Protein AF-A0A7W0RBD8-F1 (afdb_monomer_lite)

Sequence (171 aa):
MEAQAPERVQQAPDPFSGYSEEEQPLAGRVTLVGAFAGSLVAAAVAARITGREPPERPHPGDIVMVGVATHKLSRLLAKSKATSFLRAPFTEFEEPCGTGEVDERPRGHGMRRAVGELLICPYCLSQWIAAGFTAGLVLAPRATRLVAASYTAQTVGDFLHVAFRACDDRA

Structure (mmCIF, N/CA/C/O backbone):
data_AF-A0A7W0RBD8-F1
#
_entry.id   AF-A0A7W0RBD8-F1
#
loop_
_atom_site.group_PDB
_atom_site.id
_atom_site.type_symbol
_atom_site.label_atom_id
_atom_site.label_alt_id
_atom_site.label_comp_id
_atom_site.label_asym_id
_atom_site.label_entity_id
_atom_site.label_seq_id
_atom_site.pdbx_PDB_ins_code
_atom_site.Cartn_x
_atom_site.Cartn_y
_atom_site.Cartn_z
_atom_site.occupancy
_atom_site.B_iso_or_equiv
_atom_site.auth_seq_id
_atom_site.auth_comp_id
_atom_site.auth_asym_id
_atom_site.auth_atom_id
_atom_site.pdbx_PDB_model_num
ATOM 1 N N . MET A 1 1 ? -13.855 -11.999 -65.387 1.00 44.62 1 MET A N 1
ATOM 2 C CA . MET A 1 1 ? -12.842 -12.433 -64.408 1.00 44.62 1 MET A CA 1
ATOM 3 C C . MET A 1 1 ? -12.116 -11.188 -63.935 1.00 44.62 1 MET A C 1
ATOM 5 O O . MET A 1 1 ? -11.064 -10.882 -64.463 1.00 44.62 1 MET A O 1
ATOM 9 N N . GLU A 1 2 ? -12.703 -10.455 -62.994 1.00 41.81 2 GLU A N 1
ATOM 10 C CA . GLU A 1 2 ? -12.007 -9.420 -62.223 1.00 41.81 2 GLU A CA 1
ATOM 11 C C . GLU A 1 2 ? -12.484 -9.591 -60.783 1.00 41.81 2 GLU A C 1
ATOM 13 O O . GLU A 1 2 ? -13.657 -9.403 -60.470 1.00 41.81 2 GLU A O 1
ATOM 18 N N . ALA A 1 3 ? -11.593 -10.120 -59.948 1.00 47.75 3 ALA A N 1
ATOM 19 C CA . ALA A 1 3 ? -11.832 -10.313 -58.531 1.00 47.75 3 ALA A CA 1
ATOM 20 C C . ALA A 1 3 ? -11.739 -8.947 -57.844 1.00 47.75 3 ALA A C 1
ATOM 22 O O . ALA A 1 3 ? -10.696 -8.296 -57.875 1.00 47.75 3 ALA A O 1
ATOM 23 N N . GLN A 1 4 ? -12.845 -8.508 -57.253 1.00 48.53 4 GLN A N 1
ATOM 24 C CA . GLN A 1 4 ? -12.931 -7.260 -56.511 1.00 48.53 4 GLN A CA 1
ATOM 25 C C . GLN A 1 4 ? -12.165 -7.411 -55.187 1.00 48.53 4 GLN A C 1
ATOM 27 O O . GLN A 1 4 ? -12.455 -8.302 -54.388 1.00 48.53 4 GLN A O 1
ATOM 32 N N . ALA A 1 5 ? -11.139 -6.580 -54.991 1.00 57.62 5 ALA A N 1
ATOM 33 C CA . ALA A 1 5 ? -10.332 -6.545 -53.774 1.00 57.62 5 ALA A CA 1
ATOM 34 C C . ALA A 1 5 ? -11.188 -6.119 -52.563 1.00 57.62 5 ALA A C 1
ATOM 36 O O . ALA A 1 5 ? -12.041 -5.242 -52.719 1.00 57.62 5 ALA A O 1
ATOM 37 N N . PRO A 1 6 ? -10.977 -6.692 -51.362 1.00 51.06 6 PRO A N 1
ATOM 38 C CA . PRO A 1 6 ? -11.746 -6.307 -50.189 1.00 51.06 6 PRO A CA 1
ATOM 39 C C . PRO A 1 6 ? -11.427 -4.860 -49.801 1.00 51.06 6 PRO A C 1
ATOM 41 O O . PRO A 1 6 ? -10.268 -4.452 -49.697 1.00 51.06 6 PRO A O 1
ATOM 44 N N . GLU A 1 7 ? -12.494 -4.095 -49.605 1.00 52.41 7 GLU A N 1
ATOM 45 C CA . GLU A 1 7 ? -12.511 -2.721 -49.123 1.00 52.41 7 GLU A CA 1
ATOM 46 C C . GLU A 1 7 ? -11.676 -2.610 -47.837 1.00 52.41 7 GLU A C 1
ATOM 48 O O . GLU A 1 7 ? -11.949 -3.269 -46.830 1.00 52.41 7 GLU A O 1
ATOM 53 N N . ARG A 1 8 ? -10.601 -1.813 -47.880 1.00 56.00 8 ARG A N 1
ATOM 54 C CA . ARG A 1 8 ? -9.800 -1.486 -46.697 1.00 56.00 8 ARG A CA 1
ATOM 55 C C . ARG A 1 8 ? -10.713 -0.698 -45.760 1.00 56.00 8 ARG A C 1
ATOM 57 O O . ARG A 1 8 ? -10.934 0.486 -45.995 1.00 56.00 8 ARG A O 1
ATOM 64 N N . VAL A 1 9 ? -11.244 -1.358 -44.729 1.00 59.91 9 VAL A N 1
ATOM 65 C CA . VAL A 1 9 ? -11.952 -0.710 -43.618 1.00 59.91 9 VAL A CA 1
ATOM 66 C C . VAL A 1 9 ? -11.070 0.442 -43.146 1.00 59.91 9 VAL A C 1
ATOM 68 O O . VAL A 1 9 ? -9.988 0.210 -42.604 1.00 59.91 9 VAL A O 1
ATOM 71 N N . GLN A 1 10 ? -11.483 1.680 -43.423 1.00 60.41 10 GLN A N 1
ATOM 72 C CA . GLN A 1 10 ? -10.844 2.865 -42.868 1.00 60.41 10 GLN A CA 1
ATOM 73 C C . GLN A 1 10 ? -11.000 2.760 -41.354 1.00 60.41 10 GLN A C 1
ATOM 75 O O . GLN A 1 10 ? -12.077 3.001 -40.812 1.00 60.41 10 GLN A O 1
ATOM 80 N N . GLN A 1 11 ? -9.942 2.302 -40.681 1.00 64.12 11 GLN A N 1
ATOM 81 C CA . GLN A 1 11 ? -9.864 2.319 -39.230 1.00 64.12 11 GLN A CA 1
ATOM 82 C C . GLN A 1 11 ? -10.071 3.770 -38.806 1.00 64.12 11 GLN A C 1
ATOM 84 O O . GLN A 1 11 ? -9.280 4.642 -39.169 1.00 64.12 11 GLN A O 1
ATOM 89 N N . ALA A 1 12 ? -11.172 4.026 -38.096 1.00 63.31 12 ALA A N 1
ATOM 90 C CA . ALA A 1 12 ? -11.377 5.300 -37.432 1.00 63.31 12 ALA A CA 1
ATOM 91 C C . ALA A 1 12 ? -10.110 5.614 -36.619 1.00 63.31 12 ALA A C 1
ATOM 93 O O . ALA A 1 12 ? -9.559 4.687 -36.013 1.00 63.31 12 ALA A O 1
ATOM 94 N N . PRO A 1 13 ? -9.613 6.865 -36.644 1.00 67.69 13 PRO A N 1
ATOM 95 C CA . PRO A 1 13 ? -8.431 7.227 -35.879 1.00 67.69 13 PRO A CA 1
ATOM 96 C C . PRO A 1 13 ? -8.639 6.792 -34.430 1.00 67.69 13 PRO A C 1
ATOM 98 O O . PRO A 1 13 ? -9.701 7.043 -33.853 1.00 67.69 13 PRO A O 1
ATOM 101 N N . ASP A 1 14 ? -7.655 6.071 -33.893 1.00 72.69 14 ASP A N 1
ATOM 102 C CA . ASP A 1 14 ? -7.662 5.625 -32.505 1.00 72.69 14 ASP A CA 1
ATOM 103 C C . ASP A 1 14 ? -7.997 6.833 -31.611 1.00 72.69 14 ASP A C 1
ATOM 105 O O . ASP A 1 14 ? -7.296 7.844 -31.702 1.00 72.69 14 ASP A O 1
ATOM 109 N N . PRO A 1 15 ? -9.044 6.770 -30.764 1.00 78.19 15 PRO A N 1
ATOM 110 C CA . PRO A 1 15 ? -9.401 7.854 -29.849 1.00 78.19 15 PRO A CA 1
ATOM 111 C C . PRO A 1 15 ? -8.241 8.353 -28.975 1.00 78.19 15 PRO A C 1
ATOM 113 O O . PRO A 1 15 ? -8.321 9.451 -28.427 1.00 78.19 15 PRO A O 1
ATOM 116 N N . PHE A 1 16 ? -7.177 7.558 -28.830 1.00 76.12 16 PHE A N 1
ATOM 117 C CA . PHE A 1 16 ? -5.981 7.885 -28.057 1.00 76.12 16 PHE A CA 1
ATOM 118 C C . PHE A 1 16 ? -4.801 8.397 -28.903 1.00 76.12 16 PHE A C 1
ATOM 120 O O . PHE A 1 16 ? -3.712 8.614 -28.361 1.00 76.12 16 PHE A O 1
ATOM 127 N N . SER A 1 17 ? -4.987 8.631 -30.208 1.00 73.56 17 SER A N 1
ATOM 128 C CA . SER A 1 17 ? -3.940 9.171 -31.082 1.00 73.56 17 SER A CA 1
ATOM 129 C C . SER A 1 17 ? -3.458 10.538 -30.571 1.00 73.56 17 SER A C 1
ATOM 131 O O . SER A 1 17 ? -4.251 11.475 -30.476 1.00 73.56 17 SER A O 1
ATOM 133 N N . GLY A 1 18 ? -2.168 10.650 -30.233 1.00 77.31 18 GLY A N 1
ATOM 134 C CA . GLY A 1 18 ? -1.548 11.871 -29.694 1.00 77.31 18 GLY A CA 1
ATOM 135 C C . GLY A 1 18 ? -1.446 11.947 -28.164 1.00 77.31 18 GLY A C 1
ATOM 136 O O . GLY A 1 18 ? -0.923 12.931 -27.647 1.00 77.31 18 GLY A O 1
ATOM 137 N N . TYR A 1 19 ? -1.910 10.931 -27.424 1.00 76.94 19 TYR A N 1
ATOM 138 C CA . TYR A 1 19 ? -1.775 10.898 -25.962 1.00 76.94 19 TYR A CA 1
ATOM 139 C C . TYR A 1 19 ? -0.331 10.615 -25.502 1.00 76.94 19 TYR A C 1
ATOM 141 O O . TYR A 1 19 ? 0.144 11.240 -24.555 1.00 76.94 19 TYR A O 1
ATOM 149 N N . SER A 1 20 ? 0.386 9.708 -26.177 1.00 78.31 20 SER A N 1
ATOM 150 C CA . SER A 1 20 ? 1.836 9.532 -26.020 1.00 78.31 20 SER A CA 1
ATOM 151 C C . SER A 1 20 ? 2.451 8.733 -27.168 1.00 78.31 20 SER A C 1
ATOM 153 O O . SER A 1 20 ? 1.798 7.862 -27.733 1.00 78.31 20 SER A O 1
ATOM 155 N N . GLU A 1 21 ? 3.737 8.973 -27.430 1.00 71.44 21 GLU A N 1
ATOM 156 C CA . GLU A 1 21 ? 4.550 8.190 -28.377 1.00 71.44 21 GLU A CA 1
ATOM 157 C C . GLU A 1 21 ? 4.881 6.779 -27.846 1.00 71.44 21 GLU A C 1
ATOM 159 O O . GLU A 1 21 ? 5.127 5.855 -28.616 1.00 71.44 21 GLU A O 1
ATOM 164 N N . GLU A 1 22 ? 4.874 6.585 -26.519 1.00 73.81 22 GLU A N 1
ATOM 165 C CA . GLU A 1 22 ? 5.053 5.266 -25.901 1.00 73.81 22 GLU A CA 1
ATOM 166 C C . GLU A 1 22 ? 3.729 4.507 -25.742 1.00 73.81 22 GLU A C 1
ATOM 168 O O . GLU A 1 22 ? 2.689 5.097 -25.450 1.00 73.81 22 GLU A O 1
ATOM 173 N N . GLU A 1 23 ? 3.778 3.176 -25.844 1.00 71.06 23 GLU A N 1
ATOM 174 C CA . GLU A 1 23 ? 2.624 2.306 -25.606 1.00 71.06 23 GLU A CA 1
ATOM 175 C C . GLU A 1 23 ? 2.127 2.415 -24.151 1.00 71.06 23 GLU A C 1
ATOM 177 O O . GLU A 1 23 ? 2.823 2.036 -23.203 1.00 71.06 23 GLU A O 1
ATOM 182 N N . GLN A 1 24 ? 0.901 2.919 -23.970 1.00 79.56 24 GLN A N 1
ATOM 183 C CA . GLN A 1 24 ? 0.265 3.070 -22.658 1.00 79.56 24 GLN A CA 1
ATOM 184 C C . GLN A 1 24 ? -0.668 1.888 -22.384 1.00 79.56 24 GLN A C 1
ATOM 186 O O . GLN A 1 24 ? -1.609 1.659 -23.149 1.00 79.56 24 GLN A O 1
ATOM 191 N N . PRO A 1 25 ? -0.517 1.168 -21.260 1.00 84.75 25 PRO A N 1
ATOM 192 C CA . PRO A 1 25 ? -1.400 0.059 -20.921 1.00 84.75 25 PRO A CA 1
ATOM 193 C C . PRO A 1 25 ? -2.736 0.554 -20.330 1.00 84.75 25 PRO A C 1
ATOM 195 O O . PRO A 1 25 ? -3.089 0.222 -19.197 1.00 84.75 25 PRO A O 1
ATOM 198 N N . LEU A 1 26 ? -3.505 1.346 -21.088 1.00 87.06 26 LEU A N 1
ATOM 199 C CA . LEU A 1 26 ? -4.736 2.007 -20.626 1.00 87.06 26 LEU A CA 1
ATOM 200 C C . LEU A 1 26 ? -5.771 1.012 -20.087 1.00 87.06 26 LEU A C 1
ATOM 202 O O . LEU A 1 26 ? -6.280 1.187 -18.981 1.00 87.06 26 LEU A O 1
ATOM 206 N N . ALA A 1 27 ? -6.020 -0.080 -20.815 1.00 88.00 27 ALA A N 1
ATOM 207 C CA . ALA A 1 27 ? -6.924 -1.141 -20.370 1.00 88.00 27 ALA A CA 1
ATOM 208 C C . ALA A 1 27 ? -6.456 -1.788 -19.051 1.00 88.00 27 ALA A C 1
ATOM 210 O O . ALA A 1 27 ? -7.263 -2.065 -18.161 1.00 88.00 27 ALA A O 1
ATOM 211 N N . GLY A 1 28 ? -5.141 -1.976 -18.892 1.00 91.00 28 GLY A N 1
ATOM 212 C CA . GLY A 1 28 ? -4.544 -2.476 -17.654 1.00 91.00 28 GLY A CA 1
ATOM 213 C C . GLY A 1 28 ? -4.766 -1.515 -16.486 1.00 91.00 28 GLY A C 1
ATOM 214 O O . GLY A 1 28 ? -5.218 -1.933 -15.424 1.00 91.00 28 GLY A O 1
ATOM 215 N N . ARG A 1 29 ? -4.547 -0.212 -16.695 1.00 91.62 29 ARG A N 1
ATOM 216 C CA . ARG A 1 29 ? -4.781 0.820 -15.670 1.00 91.62 29 ARG A CA 1
ATOM 217 C C . ARG A 1 29 ? -6.248 0.912 -15.258 1.00 91.62 29 ARG A C 1
ATOM 219 O O . ARG A 1 29 ? -6.531 0.938 -14.065 1.00 91.62 29 ARG A O 1
ATOM 226 N N . VAL A 1 30 ? -7.179 0.891 -16.214 1.00 94.56 30 VAL A N 1
ATOM 227 C CA . VAL A 1 30 ? -8.624 0.862 -15.921 1.00 94.56 30 VAL A CA 1
ATOM 228 C C . VAL A 1 30 ? -8.982 -0.373 -15.097 1.00 94.56 30 VAL A C 1
ATOM 230 O O . VAL A 1 30 ? -9.719 -0.270 -14.119 1.00 94.56 30 VAL A O 1
ATOM 233 N N . THR A 1 31 ? -8.405 -1.527 -15.434 1.00 95.69 31 THR A N 1
ATOM 234 C CA . THR A 1 31 ? -8.617 -2.758 -14.664 1.00 95.69 31 THR A CA 1
ATOM 235 C C . THR A 1 31 ? -8.091 -2.628 -13.235 1.00 95.69 31 THR A C 1
ATOM 237 O O . THR A 1 31 ? -8.787 -3.018 -12.302 1.00 95.69 31 THR A O 1
ATOM 240 N N . LEU A 1 32 ? -6.903 -2.045 -13.032 1.00 95.75 32 LEU A N 1
ATOM 241 C CA . LEU A 1 32 ? -6.341 -1.815 -11.696 1.00 95.75 32 LEU A CA 1
ATOM 242 C C . LEU A 1 32 ? -7.196 -0.850 -10.867 1.00 95.75 32 LEU A C 1
ATOM 244 O O . LEU A 1 32 ? -7.423 -1.101 -9.686 1.00 95.75 32 LEU A O 1
ATOM 248 N N . VAL A 1 33 ? -7.717 0.216 -11.477 1.00 96.69 33 VAL A N 1
ATOM 249 C CA . VAL A 1 33 ? -8.655 1.137 -10.816 1.00 96.69 33 VAL A CA 1
ATOM 250 C C . VAL A 1 33 ? -9.948 0.415 -10.435 1.00 96.69 33 VAL A C 1
ATOM 252 O O . VAL A 1 33 ? -10.419 0.554 -9.306 1.00 96.69 33 VAL A O 1
ATOM 255 N N . GLY A 1 34 ? -10.495 -0.401 -11.339 1.00 97.75 34 GLY A N 1
ATOM 256 C CA . GLY A 1 34 ? -11.667 -1.231 -11.066 1.00 97.75 34 GLY A CA 1
ATOM 257 C C . GLY A 1 34 ? -11.426 -2.223 -9.927 1.00 97.75 34 GLY A C 1
ATOM 258 O O . GLY A 1 34 ? -12.258 -2.344 -9.030 1.00 97.75 34 GLY A O 1
ATOM 259 N N . ALA A 1 35 ? -10.263 -2.877 -9.905 1.00 97.56 35 ALA A N 1
ATOM 260 C CA . ALA A 1 35 ? -9.862 -3.782 -8.832 1.00 97.56 35 ALA A CA 1
ATOM 261 C C . ALA A 1 35 ? -9.704 -3.048 -7.492 1.00 97.56 35 ALA A C 1
ATOM 263 O O . ALA A 1 35 ? -10.162 -3.546 -6.463 1.00 97.56 35 ALA A O 1
ATOM 264 N N . PHE A 1 36 ? -9.121 -1.846 -7.497 1.00 97.50 36 PHE A N 1
ATOM 265 C CA . PHE A 1 36 ? -8.996 -1.016 -6.301 1.00 97.50 36 PHE A CA 1
ATOM 266 C C . PHE A 1 36 ? -10.374 -0.649 -5.743 1.00 97.50 36 PHE A C 1
ATOM 268 O O . PHE A 1 36 ? -10.665 -0.930 -4.579 1.00 97.50 36 PHE A O 1
ATOM 275 N N . ALA A 1 37 ? -11.259 -0.103 -6.580 1.00 97.94 37 ALA A N 1
ATOM 276 C CA . ALA A 1 37 ? -12.628 0.223 -6.189 1.00 97.94 37 ALA A CA 1
ATOM 277 C C . ALA A 1 37 ? -13.387 -1.017 -5.686 1.00 97.94 37 ALA A C 1
ATOM 279 O O . ALA A 1 37 ? -14.035 -0.968 -4.639 1.00 97.94 37 ALA A O 1
ATOM 280 N N . GLY A 1 38 ? -13.245 -2.149 -6.380 1.00 98.12 38 GLY A N 1
ATOM 281 C CA . GLY A 1 38 ? -13.814 -3.432 -5.975 1.00 98.12 38 GLY A CA 1
ATOM 282 C C . GLY A 1 38 ? -13.326 -3.883 -4.598 1.00 98.12 38 GLY A C 1
ATOM 283 O O . GLY A 1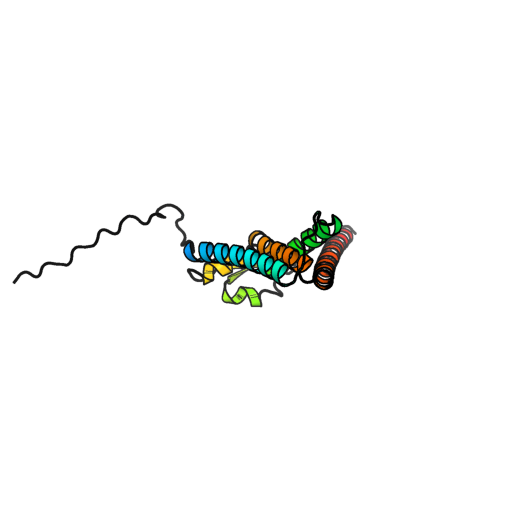 38 ? -14.132 -4.324 -3.784 1.00 98.12 38 GLY A O 1
ATOM 284 N N . SER A 1 39 ? -12.037 -3.706 -4.291 1.00 97.31 39 SER A N 1
ATOM 285 C CA . SER A 1 39 ? -11.476 -4.043 -2.978 1.00 97.31 39 SER A CA 1
ATOM 286 C C . SER A 1 39 ? -12.035 -3.169 -1.849 1.00 97.31 39 SER A C 1
ATOM 288 O O . SER A 1 39 ? -12.349 -3.687 -0.778 1.00 97.31 39 SER A O 1
ATOM 290 N N . LEU A 1 40 ? -12.250 -1.872 -2.098 1.00 97.38 40 LEU A N 1
ATOM 291 C CA . LEU A 1 40 ? -12.884 -0.966 -1.136 1.00 97.38 40 LEU A CA 1
ATOM 292 C C . LEU A 1 40 ? -14.341 -1.359 -0.872 1.00 97.38 40 LEU A C 1
ATOM 294 O O . LEU A 1 40 ? -14.770 -1.418 0.281 1.00 97.38 40 LEU A O 1
ATOM 298 N N . VAL A 1 41 ? -15.094 -1.671 -1.931 1.00 97.81 41 VAL A N 1
ATOM 299 C CA . VAL A 1 41 ? -16.478 -2.150 -1.810 1.00 97.81 41 VAL A CA 1
ATOM 300 C C . VAL A 1 41 ? -16.519 -3.471 -1.048 1.00 97.81 41 VAL A C 1
ATOM 302 O O . VAL A 1 41 ? -17.310 -3.609 -0.116 1.00 97.81 41 VAL A O 1
ATOM 305 N N . ALA A 1 42 ? -15.642 -4.419 -1.383 1.00 97.06 42 ALA A N 1
ATOM 306 C CA . ALA A 1 42 ? -15.550 -5.702 -0.699 1.00 97.06 42 ALA A CA 1
ATOM 307 C C . ALA A 1 42 ? -15.228 -5.528 0.792 1.00 97.06 42 ALA A C 1
ATOM 309 O O . ALA A 1 42 ? -15.886 -6.144 1.626 1.00 97.06 42 ALA A O 1
ATOM 310 N N . ALA A 1 43 ? -14.288 -4.647 1.144 1.00 95.56 43 ALA A N 1
ATOM 311 C CA . ALA A 1 43 ? -13.969 -4.332 2.535 1.00 95.56 43 ALA A CA 1
ATOM 312 C C . ALA A 1 43 ? -15.164 -3.708 3.277 1.00 95.56 43 ALA A C 1
ATOM 314 O O . ALA A 1 43 ? -15.463 -4.098 4.405 1.00 95.56 43 ALA A O 1
ATOM 315 N N . ALA A 1 44 ? -15.890 -2.784 2.639 1.00 95.06 44 ALA A N 1
ATOM 316 C CA . ALA A 1 44 ? -17.081 -2.171 3.222 1.00 95.06 44 ALA A CA 1
ATOM 317 C C . ALA A 1 44 ? -18.217 -3.188 3.430 1.00 95.06 44 ALA A C 1
ATOM 319 O O . ALA A 1 44 ? -18.888 -3.171 4.461 1.00 95.06 44 ALA A O 1
ATOM 320 N N . VAL A 1 45 ? -18.433 -4.094 2.473 1.00 96.75 45 VAL A N 1
ATOM 321 C CA . VAL A 1 45 ? -19.397 -5.196 2.610 1.00 96.75 45 VAL A CA 1
ATOM 322 C C . VAL A 1 45 ? -18.958 -6.150 3.719 1.00 96.75 45 VAL A C 1
ATOM 324 O O . VAL A 1 45 ? -19.772 -6.478 4.577 1.00 96.75 45 VAL A O 1
ATOM 327 N N . ALA A 1 46 ? -17.677 -6.528 3.763 1.00 96.25 46 ALA A N 1
ATOM 328 C CA . ALA A 1 46 ? -17.111 -7.376 4.808 1.00 96.25 46 ALA A CA 1
ATOM 329 C C . ALA A 1 46 ? -17.323 -6.778 6.209 1.00 96.25 46 ALA A C 1
ATOM 331 O O . ALA A 1 46 ? -17.723 -7.485 7.134 1.00 96.25 46 ALA A O 1
ATOM 332 N N . ALA A 1 47 ? -17.121 -5.469 6.369 1.00 95.56 47 ALA A N 1
ATOM 333 C CA . ALA A 1 47 ? -17.382 -4.776 7.627 1.00 95.56 47 ALA A CA 1
ATOM 334 C C . ALA A 1 47 ? -18.865 -4.868 8.024 1.00 95.56 47 ALA A C 1
ATOM 336 O O . ALA A 1 47 ? -19.177 -5.238 9.155 1.00 95.56 47 ALA A O 1
ATOM 337 N N . ARG A 1 48 ? -19.785 -4.645 7.073 1.00 94.94 48 ARG A N 1
ATOM 338 C CA . ARG A 1 48 ? -21.232 -4.757 7.320 1.00 94.94 48 ARG A CA 1
ATOM 339 C C . ARG A 1 48 ? -21.662 -6.169 7.715 1.00 94.94 48 ARG A C 1
ATOM 341 O O . ARG A 1 48 ? -22.374 -6.320 8.701 1.00 94.94 48 ARG A O 1
ATOM 348 N N . ILE A 1 49 ? -21.224 -7.200 6.989 1.00 96.62 49 ILE A N 1
ATOM 349 C CA . ILE A 1 49 ? -21.626 -8.591 7.278 1.00 96.62 49 ILE A CA 1
ATOM 350 C C . ILE A 1 49 ? -21.032 -9.113 8.592 1.00 96.62 49 ILE A C 1
ATOM 352 O O . ILE A 1 49 ? -21.620 -9.983 9.224 1.00 96.62 49 ILE A O 1
ATOM 356 N N . THR A 1 50 ? -19.877 -8.591 9.014 1.00 94.56 50 THR A N 1
ATOM 357 C CA . THR A 1 50 ? -19.224 -8.976 10.277 1.00 94.56 50 THR A CA 1
ATOM 358 C C . THR A 1 50 ? -19.676 -8.132 11.471 1.00 94.56 50 THR A C 1
ATOM 360 O O . THR A 1 50 ? -19.170 -8.333 12.576 1.00 94.56 50 THR A O 1
ATOM 363 N N . GLY A 1 51 ? -20.606 -7.188 11.270 1.00 92.69 51 GLY A N 1
ATOM 364 C CA . GLY A 1 51 ? -21.073 -6.274 12.315 1.00 92.69 51 GLY A CA 1
ATOM 365 C C . GLY A 1 51 ? -19.975 -5.346 12.842 1.00 92.69 51 GLY A C 1
ATOM 366 O O . GLY A 1 51 ? -20.015 -4.938 14.000 1.00 92.69 51 GLY A O 1
ATOM 367 N N . ARG A 1 52 ? -18.947 -5.060 12.032 1.00 91.38 52 ARG A N 1
ATOM 368 C CA . ARG A 1 52 ? -17.855 -4.153 12.397 1.00 91.38 52 ARG A CA 1
ATOM 369 C C . ARG A 1 52 ? -18.189 -2.746 11.938 1.00 91.38 52 ARG A C 1
ATOM 371 O O . ARG A 1 52 ? -18.232 -2.463 10.743 1.00 91.38 52 ARG A O 1
ATOM 378 N N . GLU A 1 53 ? -18.395 -1.866 12.904 1.00 86.00 53 GLU A N 1
ATOM 379 C CA . GLU A 1 53 ? -18.680 -0.461 12.647 1.00 86.00 53 GLU A CA 1
ATOM 380 C C . GLU A 1 53 ? -17.373 0.336 12.526 1.00 86.00 53 GLU A C 1
ATOM 382 O O . GLU A 1 53 ? -16.499 0.234 13.396 1.00 86.00 53 GLU A O 1
ATOM 387 N N . PRO A 1 54 ? -17.196 1.120 11.447 1.00 86.12 54 PRO A N 1
ATOM 388 C CA . PRO A 1 54 ? -16.123 2.098 11.375 1.00 86.12 54 PRO A CA 1
ATOM 389 C C . PRO A 1 54 ? -16.264 3.123 12.510 1.00 86.12 54 PRO A C 1
ATOM 391 O O . PRO A 1 54 ? -17.385 3.527 12.823 1.00 86.12 54 PRO A O 1
ATOM 394 N N . PRO A 1 55 ? -15.15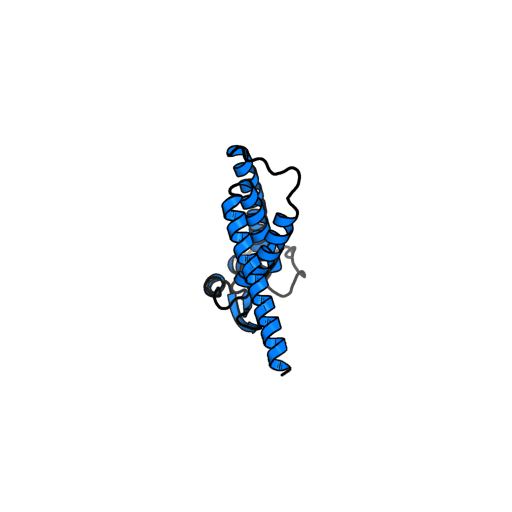7 3.587 13.111 1.00 86.88 55 PRO A N 1
ATOM 395 C CA . PRO A 1 55 ? -15.230 4.615 14.140 1.00 86.88 55 PRO A CA 1
ATOM 396 C C . PRO A 1 55 ? -15.750 5.934 13.553 1.00 86.88 55 PRO A C 1
ATOM 398 O O . PRO A 1 55 ? -15.342 6.327 12.461 1.00 86.88 55 PRO A O 1
ATOM 401 N N . GLU A 1 56 ? -16.575 6.664 14.311 1.00 88.12 56 GLU A N 1
ATOM 402 C CA . GLU A 1 56 ? -17.048 8.004 13.917 1.00 88.12 56 GLU A CA 1
ATOM 403 C C . GLU A 1 56 ? -15.890 8.982 13.684 1.00 88.12 56 GLU A C 1
ATOM 405 O O . GLU A 1 56 ? -15.964 9.867 12.831 1.00 88.12 56 GLU A O 1
ATOM 410 N N . ARG A 1 57 ? -14.807 8.828 14.458 1.00 89.12 57 ARG A N 1
ATOM 411 C CA . ARG A 1 57 ? -13.584 9.619 14.329 1.00 89.12 57 ARG A CA 1
ATOM 412 C C . ARG A 1 57 ? -12.358 8.714 14.431 1.00 89.12 57 ARG A C 1
ATOM 414 O O . ARG A 1 57 ? -12.196 8.035 15.447 1.00 89.12 57 ARG A O 1
ATOM 421 N N . PRO A 1 58 ? -11.474 8.705 13.422 1.00 89.12 58 PRO A N 1
ATOM 422 C CA . PRO A 1 58 ? -10.211 7.989 13.521 1.00 89.12 58 PRO A CA 1
ATOM 423 C C . PRO A 1 58 ? -9.334 8.596 14.623 1.00 89.12 58 PRO A C 1
ATOM 425 O O . PRO A 1 58 ? -9.229 9.817 14.758 1.00 89.12 58 PRO A O 1
ATOM 428 N N . HIS A 1 59 ? -8.684 7.738 15.409 1.00 91.88 59 HIS A N 1
ATOM 429 C CA . HIS A 1 59 ? -7.750 8.182 16.438 1.00 91.88 59 HIS A CA 1
ATOM 430 C C . HIS A 1 59 ? -6.518 8.835 15.776 1.00 91.88 59 HIS A C 1
ATOM 432 O O . HIS A 1 59 ? -5.911 8.208 14.902 1.00 91.88 59 HIS A O 1
ATOM 438 N N . PRO A 1 60 ? -6.080 10.040 16.190 1.00 94.31 60 PRO A N 1
ATOM 439 C CA . PRO A 1 60 ? -4.942 10.726 15.565 1.00 94.31 60 PRO A CA 1
ATOM 440 C C . PRO A 1 60 ? -3.655 9.892 15.545 1.00 94.31 60 PRO A C 1
ATOM 442 O O . PRO A 1 60 ? -2.921 9.898 14.561 1.00 94.31 60 PRO A O 1
ATOM 445 N N . GLY A 1 61 ? -3.414 9.112 16.6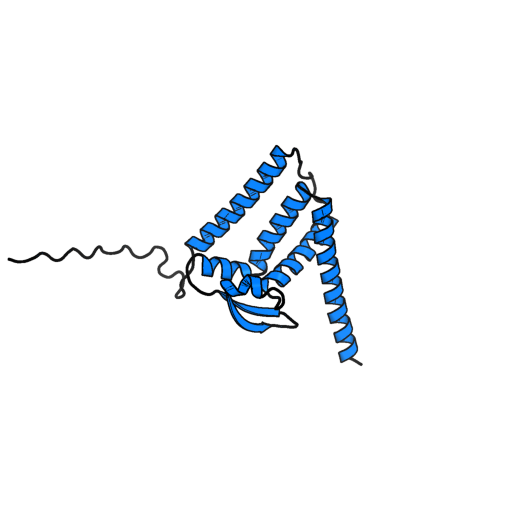02 1.00 94.94 61 GLY A N 1
ATOM 446 C CA . GLY A 1 61 ? -2.273 8.197 16.667 1.00 94.94 61 GLY A CA 1
ATOM 447 C C . GLY A 1 61 ? -2.320 7.082 15.618 1.00 94.94 61 GLY A C 1
ATOM 448 O O . GLY A 1 61 ? -1.276 6.733 15.075 1.00 94.94 61 GLY A O 1
ATOM 449 N N . ASP A 1 62 ? -3.511 6.572 15.278 1.00 94.81 62 ASP A N 1
ATOM 450 C CA . ASP A 1 62 ? -3.654 5.566 14.217 1.00 94.81 62 ASP A CA 1
ATOM 451 C C . ASP A 1 62 ? -3.372 6.208 12.846 1.00 94.81 62 ASP A C 1
ATOM 453 O O . ASP A 1 62 ? -2.714 5.590 12.016 1.00 94.81 62 ASP A O 1
ATOM 457 N N . ILE A 1 63 ? -3.782 7.465 12.621 1.00 95.69 63 ILE A N 1
ATOM 458 C CA . ILE A 1 63 ? -3.489 8.202 11.377 1.00 95.69 63 ILE A CA 1
ATOM 459 C C . ILE A 1 63 ? -1.981 8.385 11.191 1.00 95.69 63 ILE A C 1
ATOM 461 O O . ILE A 1 63 ? -1.458 8.090 10.118 1.00 95.69 63 ILE A O 1
ATOM 465 N N . VAL A 1 64 ? -1.275 8.851 12.226 1.00 97.31 64 VAL A N 1
ATOM 466 C CA . VAL A 1 64 ? 0.180 9.059 12.157 1.00 97.31 64 VAL A CA 1
ATOM 467 C C . VAL A 1 64 ? 0.900 7.730 11.945 1.00 97.31 64 VAL A C 1
ATOM 469 O O . VAL A 1 64 ? 1.723 7.617 11.039 1.00 97.31 64 VAL A O 1
ATOM 472 N N . MET A 1 65 ? 0.561 6.708 12.735 1.00 97.12 65 MET A N 1
ATOM 473 C CA . MET A 1 65 ? 1.188 5.389 12.645 1.00 97.12 65 MET A CA 1
ATOM 474 C C . MET A 1 65 ? 0.950 4.743 11.277 1.00 97.12 65 MET A C 1
ATOM 476 O O . MET A 1 65 ? 1.895 4.292 10.636 1.00 97.12 65 MET A O 1
ATOM 480 N N . VAL A 1 66 ? -0.292 4.741 10.782 1.00 97.62 66 VAL A N 1
ATOM 481 C CA . VAL A 1 66 ? -0.611 4.213 9.449 1.00 97.62 66 VAL A CA 1
ATOM 482 C C . VAL A 1 66 ? 0.044 5.047 8.356 1.00 97.62 66 VAL A C 1
ATOM 484 O O . VAL A 1 66 ? 0.534 4.467 7.394 1.00 97.62 66 VAL A O 1
ATOM 487 N N . GLY A 1 67 ? 0.110 6.373 8.485 1.00 98.06 67 GLY A N 1
ATOM 488 C CA . GLY A 1 67 ? 0.773 7.240 7.510 1.00 98.06 67 GLY A CA 1
ATOM 489 C C . GLY A 1 67 ? 2.263 6.921 7.363 1.00 98.06 67 GLY A C 1
ATOM 490 O O . GLY A 1 67 ? 2.739 6.681 6.252 1.00 98.06 67 GLY A O 1
ATOM 491 N N . VAL A 1 68 ? 2.985 6.836 8.486 1.00 98.38 68 VAL A N 1
ATOM 492 C CA . VAL A 1 68 ? 4.414 6.481 8.499 1.00 98.38 68 VAL A CA 1
ATOM 493 C C . VAL A 1 68 ? 4.624 5.050 7.999 1.00 98.38 68 VAL A C 1
ATOM 495 O O . VAL A 1 68 ? 5.447 4.820 7.110 1.00 98.38 68 VAL A O 1
ATOM 498 N N . ALA A 1 69 ? 3.842 4.093 8.505 1.00 98.44 69 ALA A N 1
ATOM 499 C CA . ALA A 1 69 ? 3.914 2.699 8.078 1.00 98.44 69 ALA A CA 1
ATOM 500 C C . ALA A 1 69 ? 3.634 2.533 6.579 1.00 98.44 69 ALA A C 1
ATOM 502 O O . ALA A 1 69 ? 4.339 1.788 5.902 1.00 98.44 69 ALA A O 1
ATOM 503 N N . THR A 1 70 ? 2.642 3.252 6.049 1.00 98.56 70 THR A N 1
ATOM 504 C CA . THR A 1 70 ? 2.284 3.239 4.627 1.00 98.56 70 THR A CA 1
ATOM 505 C C . THR A 1 70 ? 3.443 3.735 3.781 1.00 98.56 70 THR A C 1
ATOM 507 O O . THR A 1 70 ? 3.820 3.053 2.834 1.00 98.56 70 THR A O 1
ATOM 510 N N . HIS A 1 71 ? 4.043 4.875 4.143 1.00 97.88 71 HIS A N 1
ATOM 511 C CA . HIS A 1 71 ? 5.202 5.417 3.435 1.00 97.88 71 HIS A CA 1
ATOM 512 C C . HIS A 1 71 ? 6.370 4.422 3.404 1.00 97.88 71 HIS A C 1
ATOM 514 O O . HIS A 1 71 ? 6.975 4.181 2.355 1.00 97.88 71 HIS A O 1
ATOM 520 N N . LYS A 1 72 ? 6.688 3.819 4.555 1.00 97.38 72 LYS A N 1
ATOM 521 C CA . LYS A 1 72 ? 7.785 2.858 4.649 1.00 97.38 72 LYS A CA 1
ATOM 522 C C . LYS A 1 72 ? 7.512 1.602 3.844 1.00 97.38 72 LYS A C 1
ATOM 524 O O . LYS A 1 72 ? 8.379 1.167 3.088 1.00 97.38 72 LYS A O 1
ATOM 529 N N . LEU A 1 73 ? 6.328 1.019 4.000 1.00 97.69 73 LEU A N 1
ATOM 530 C CA . LEU A 1 73 ? 5.971 -0.222 3.331 1.00 97.69 73 LEU A CA 1
ATOM 531 C C . LEU A 1 73 ? 5.877 -0.028 1.814 1.00 97.69 73 LEU A C 1
ATOM 533 O O . LEU A 1 73 ? 6.362 -0.877 1.068 1.00 97.69 73 LEU A O 1
ATOM 537 N N . SER A 1 74 ? 5.346 1.109 1.349 1.00 97.56 74 SER A N 1
ATOM 538 C CA . SER A 1 74 ? 5.275 1.410 -0.082 1.00 97.56 74 SER A CA 1
ATOM 539 C C . SER A 1 74 ? 6.663 1.527 -0.700 1.00 97.56 74 SER A C 1
ATOM 541 O O . SER A 1 74 ? 6.906 0.938 -1.748 1.00 97.56 74 SER A O 1
ATOM 543 N N . ARG A 1 75 ? 7.607 2.212 -0.040 1.00 95.88 75 ARG A N 1
ATOM 544 C CA . ARG A 1 75 ? 9.004 2.274 -0.505 1.00 95.88 75 ARG A CA 1
ATOM 545 C C . ARG A 1 75 ? 9.702 0.922 -0.426 1.00 95.88 75 ARG A C 1
ATOM 547 O O . ARG A 1 75 ? 10.396 0.538 -1.361 1.00 95.88 75 ARG A O 1
ATOM 554 N N . LEU A 1 76 ? 9.497 0.177 0.658 1.00 96.62 76 LEU A N 1
ATOM 555 C CA . LEU A 1 76 ? 10.104 -1.138 0.839 1.00 96.62 76 LEU A CA 1
ATOM 556 C C . LEU A 1 76 ? 9.689 -2.094 -0.282 1.00 96.62 76 LEU A C 1
ATOM 558 O O . LEU A 1 76 ? 10.537 -2.790 -0.829 1.00 96.62 76 LEU A O 1
ATOM 562 N N . LEU A 1 77 ? 8.414 -2.116 -0.660 1.00 97.00 77 LEU A N 1
ATOM 563 C CA . LEU A 1 77 ? 7.937 -2.975 -1.742 1.00 97.00 77 LEU A CA 1
ATOM 564 C C . LEU A 1 77 ? 8.339 -2.449 -3.126 1.00 97.00 77 LEU A C 1
ATOM 566 O O . LEU A 1 77 ? 8.723 -3.246 -3.978 1.00 97.00 77 LEU A O 1
ATOM 570 N N . ALA A 1 78 ? 8.295 -1.129 -3.334 1.00 96.88 78 ALA A N 1
ATOM 571 C CA . ALA A 1 78 ? 8.516 -0.532 -4.649 1.00 96.88 78 ALA A CA 1
ATOM 572 C C . ALA A 1 78 ? 9.983 -0.313 -5.021 1.00 96.88 78 ALA A C 1
ATOM 574 O O . ALA A 1 78 ? 10.284 -0.163 -6.200 1.00 96.88 78 ALA A O 1
ATOM 575 N N . LYS A 1 79 ? 10.885 -0.243 -4.037 1.00 96.69 79 LYS A N 1
ATOM 576 C CA . LYS A 1 79 ? 12.280 0.157 -4.255 1.00 96.69 79 LYS A CA 1
ATOM 577 C C . LYS A 1 79 ? 13.302 -0.779 -3.622 1.00 96.69 79 LYS A C 1
ATOM 579 O O . LYS A 1 79 ? 14.398 -0.877 -4.153 1.00 96.69 79 LYS A O 1
ATOM 584 N N . SER A 1 80 ? 12.998 -1.523 -2.554 1.00 95.12 80 SER A N 1
ATOM 585 C CA . SER A 1 80 ? 14.036 -2.323 -1.876 1.00 95.12 80 SER A CA 1
ATOM 586 C C . SER A 1 80 ? 14.592 -3.460 -2.740 1.00 95.12 80 SER A C 1
ATOM 588 O O . SER A 1 80 ? 13.847 -4.275 -3.285 1.00 95.12 80 SER A O 1
ATOM 590 N N . LYS A 1 81 ? 15.921 -3.600 -2.778 1.00 94.56 81 LYS A N 1
ATOM 591 C CA . LYS A 1 81 ? 16.595 -4.740 -3.417 1.00 94.56 81 LYS A CA 1
ATOM 592 C C . LYS A 1 81 ? 16.152 -6.082 -2.822 1.00 94.56 81 LYS A C 1
ATOM 594 O O . LYS A 1 81 ? 16.038 -7.064 -3.553 1.00 94.56 81 LYS A O 1
ATOM 599 N N . ALA A 1 82 ? 15.866 -6.126 -1.518 1.00 94.56 82 ALA A N 1
ATOM 600 C CA . ALA A 1 82 ? 15.452 -7.345 -0.820 1.00 94.56 82 ALA A CA 1
ATOM 601 C C . ALA A 1 82 ? 14.092 -7.876 -1.301 1.00 94.56 82 ALA A C 1
ATOM 603 O O . ALA A 1 82 ? 13.862 -9.080 -1.274 1.00 94.56 82 ALA A O 1
ATOM 604 N N . THR A 1 83 ? 13.209 -6.997 -1.776 1.00 94.94 83 THR A N 1
ATOM 605 C CA . THR A 1 83 ? 11.879 -7.344 -2.304 1.00 94.94 83 THR A CA 1
ATOM 606 C C . THR A 1 83 ? 11.837 -7.390 -3.831 1.00 94.94 83 THR A C 1
ATOM 608 O O . THR A 1 83 ? 10.764 -7.576 -4.405 1.00 94.94 83 THR A O 1
ATOM 611 N N . SER A 1 84 ? 12.989 -7.271 -4.506 1.00 94.56 84 SER A N 1
ATOM 612 C CA . SER A 1 84 ? 13.086 -7.315 -5.975 1.00 94.56 84 SER A CA 1
ATOM 613 C C . SER A 1 84 ? 12.447 -8.567 -6.576 1.00 94.56 84 SER A C 1
ATOM 615 O O . SER A 1 84 ? 11.862 -8.486 -7.645 1.00 94.56 84 SER A O 1
ATOM 617 N N . PHE A 1 85 ? 12.441 -9.703 -5.873 1.00 94.94 85 PHE A N 1
ATOM 618 C CA . PHE A 1 85 ? 11.789 -10.932 -6.341 1.00 94.94 85 PHE A CA 1
ATOM 619 C C . PHE A 1 85 ? 10.280 -10.773 -6.614 1.00 94.94 85 PHE A C 1
ATOM 621 O O . PHE A 1 85 ? 9.748 -11.463 -7.480 1.00 94.94 85 PHE A O 1
ATOM 628 N N . LEU A 1 86 ? 9.590 -9.860 -5.917 1.00 95.06 86 LEU A N 1
ATOM 629 C CA . LEU A 1 86 ? 8.171 -9.562 -6.156 1.00 95.06 86 LEU A CA 1
ATOM 630 C C . LEU A 1 86 ? 7.965 -8.792 -7.464 1.00 95.06 86 LEU A C 1
ATOM 632 O O . LEU A 1 86 ? 6.958 -8.972 -8.147 1.00 95.06 86 LEU A O 1
ATOM 636 N N . ARG A 1 87 ? 8.923 -7.923 -7.798 1.00 96.12 87 ARG A N 1
ATOM 637 C CA . ARG A 1 87 ? 8.870 -7.022 -8.953 1.00 96.12 87 ARG A CA 1
ATOM 638 C C . ARG A 1 87 ? 9.480 -7.644 -10.193 1.00 96.12 87 ARG A C 1
ATOM 640 O O . ARG A 1 87 ? 8.976 -7.402 -11.286 1.00 96.12 87 ARG A O 1
ATOM 647 N N . ALA A 1 88 ? 10.452 -8.537 -10.010 1.00 95.44 88 ALA A N 1
ATOM 648 C CA . ALA A 1 88 ? 11.206 -9.179 -11.067 1.00 95.44 88 ALA A CA 1
ATOM 649 C C . ALA A 1 88 ? 10.307 -9.653 -12.211 1.00 95.44 88 ALA A C 1
ATOM 651 O O . ALA A 1 88 ? 10.613 -9.289 -13.334 1.00 95.44 88 ALA A O 1
ATOM 652 N N . PRO A 1 89 ? 9.162 -10.347 -12.028 1.00 96.12 89 PRO A N 1
ATOM 653 C CA . PRO A 1 89 ? 8.309 -10.765 -13.148 1.00 96.12 89 PRO A CA 1
ATOM 654 C C . PRO A 1 89 ? 7.757 -9.615 -14.011 1.00 96.12 89 PRO A C 1
ATOM 656 O O . PRO A 1 89 ? 7.507 -9.816 -15.200 1.00 96.12 89 PRO A O 1
ATOM 659 N N . PHE A 1 90 ? 7.602 -8.416 -13.460 1.00 96.94 90 PHE A N 1
ATOM 660 C CA . PHE A 1 90 ? 6.943 -7.262 -14.079 1.00 96.94 90 PHE A CA 1
ATOM 661 C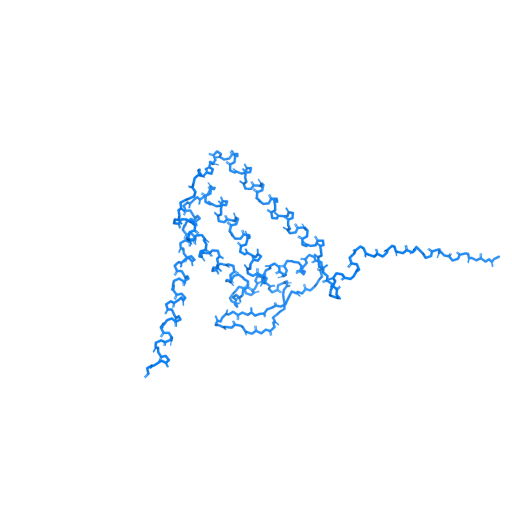 C . PHE A 1 90 ? 7.900 -6.128 -14.447 1.00 96.94 90 PHE A C 1
ATOM 663 O O . PHE A 1 90 ? 7.509 -5.243 -15.206 1.00 96.94 90 PHE A O 1
ATOM 670 N N . THR A 1 91 ? 9.136 -6.160 -13.948 1.00 96.38 91 THR A N 1
ATOM 671 C CA . THR A 1 91 ? 10.106 -5.072 -14.103 1.00 96.38 91 THR A CA 1
ATOM 672 C C . THR A 1 91 ? 11.460 -5.561 -14.619 1.00 96.38 91 THR A C 1
ATOM 674 O O . THR A 1 91 ? 11.752 -6.761 -14.621 1.00 96.38 91 THR A O 1
ATOM 677 N N . GLU A 1 92 ? 12.263 -4.624 -15.109 1.00 95.81 92 GLU A N 1
ATOM 678 C CA . GLU A 1 92 ? 13.666 -4.796 -15.476 1.00 95.81 92 GLU A CA 1
ATOM 679 C C . GLU A 1 92 ? 14.510 -3.879 -14.604 1.00 95.81 92 GLU A C 1
ATOM 681 O O . GLU A 1 92 ? 14.190 -2.705 -14.435 1.00 95.81 92 GLU A O 1
ATOM 686 N N . PHE A 1 93 ? 15.567 -4.440 -14.020 1.00 95.38 93 PHE A N 1
ATOM 687 C CA . PHE A 1 93 ? 16.522 -3.680 -13.228 1.00 95.38 93 PHE A CA 1
ATOM 688 C C . PHE A 1 93 ? 17.259 -2.683 -14.122 1.00 95.38 93 PHE A C 1
ATOM 690 O O . PHE A 1 93 ? 17.810 -3.087 -15.146 1.00 95.38 93 PHE A O 1
ATOM 697 N N . GLU A 1 94 ? 17.298 -1.417 -13.712 1.00 94.25 94 GLU A N 1
ATOM 698 C CA . GLU A 1 94 ? 18.083 -0.387 -14.393 1.00 94.25 94 GLU A CA 1
ATOM 699 C C . GLU A 1 94 ? 19.363 -0.107 -13.608 1.00 94.25 94 GLU A C 1
ATOM 701 O O . GLU A 1 94 ? 20.458 -0.436 -14.066 1.00 94.25 94 GLU A O 1
ATOM 706 N N . GLU A 1 95 ? 19.235 0.435 -12.396 1.00 92.69 95 GLU A N 1
ATOM 707 C CA . GLU A 1 95 ? 20.387 0.853 -11.602 1.00 92.69 95 GLU A CA 1
ATOM 708 C C . GLU A 1 95 ? 20.150 0.783 -10.083 1.00 92.69 95 GLU A C 1
ATOM 710 O O . GLU A 1 95 ? 19.009 0.782 -9.606 1.00 92.69 95 GLU A O 1
ATOM 715 N N . PRO A 1 96 ? 21.219 0.691 -9.268 1.00 93.25 96 PRO A N 1
ATOM 716 C CA . PRO A 1 96 ? 21.107 0.865 -7.825 1.00 93.25 96 PRO A CA 1
ATOM 717 C C . PRO A 1 96 ? 20.700 2.304 -7.490 1.00 93.25 96 PRO A C 1
ATOM 719 O O . PRO A 1 96 ? 21.295 3.249 -7.999 1.00 93.25 96 PRO A O 1
ATOM 722 N N . CYS A 1 97 ? 19.759 2.470 -6.564 1.00 86.38 97 CYS A N 1
ATOM 723 C CA . CYS A 1 97 ? 19.297 3.778 -6.114 1.00 86.38 97 CYS A CA 1
ATOM 724 C C . CYS A 1 97 ? 19.443 3.848 -4.593 1.00 86.38 97 CYS A C 1
ATOM 726 O O . CYS A 1 97 ? 18.881 3.027 -3.881 1.00 86.38 97 CYS A O 1
ATOM 728 N N . GLY A 1 98 ? 20.233 4.779 -4.056 1.00 79.50 98 GLY A N 1
ATOM 729 C CA . GLY A 1 98 ? 20.420 4.918 -2.605 1.00 79.50 98 GLY A CA 1
ATOM 730 C C . GLY A 1 98 ? 20.962 3.666 -1.882 1.00 79.50 98 GLY A C 1
ATOM 731 O O . GLY A 1 98 ? 21.566 2.767 -2.465 1.00 79.50 98 GLY A O 1
ATOM 732 N N . THR A 1 99 ? 20.781 3.609 -0.556 1.00 82.00 99 THR A N 1
ATOM 733 C CA . THR A 1 99 ? 21.253 2.468 0.252 1.00 82.00 99 THR A CA 1
ATOM 734 C C . THR A 1 99 ? 20.235 1.327 0.216 1.00 82.00 99 THR A C 1
ATOM 736 O O . THR A 1 99 ? 19.249 1.346 0.948 1.00 82.00 99 THR A O 1
ATOM 739 N N . GLY A 1 100 ? 20.497 0.304 -0.599 1.00 87.25 100 GLY A N 1
ATOM 740 C CA . GLY A 1 100 ? 19.680 -0.917 -0.642 1.00 87.25 100 GLY A CA 1
ATOM 741 C C . GLY A 1 100 ? 18.352 -0.781 -1.397 1.00 87.25 100 GLY A C 1
ATOM 742 O O . GLY A 1 100 ? 17.532 -1.704 -1.343 1.00 87.25 100 GLY A O 1
ATOM 743 N N . GLU A 1 101 ? 18.144 0.328 -2.105 1.00 94.31 101 GLU A N 1
ATOM 744 C CA . GLU A 1 101 ? 17.054 0.530 -3.058 1.00 94.31 101 GLU A CA 1
ATOM 745 C C . GLU A 1 101 ? 17.569 0.335 -4.507 1.00 94.31 101 GLU A C 1
ATOM 747 O O . GLU A 1 101 ? 18.775 0.265 -4.771 1.00 94.31 101 GLU A O 1
ATOM 752 N N . VAL A 1 102 ? 16.648 0.130 -5.445 1.00 95.69 102 VAL A N 1
ATOM 753 C CA . VAL A 1 102 ? 16.912 -0.085 -6.872 1.00 95.69 102 VAL A CA 1
ATOM 754 C C . VAL A 1 102 ? 15.861 0.642 -7.698 1.00 95.69 102 VAL A C 1
ATOM 756 O O . VAL A 1 102 ? 14.681 0.658 -7.323 1.00 95.69 102 VAL A O 1
ATOM 759 N N . ASP A 1 103 ? 16.294 1.197 -8.822 1.00 95.38 103 ASP A N 1
ATOM 760 C CA . ASP A 1 103 ? 15.418 1.705 -9.864 1.00 95.38 103 ASP A CA 1
ATOM 761 C C . ASP A 1 103 ? 15.207 0.634 -10.935 1.00 95.38 103 ASP A C 1
ATOM 763 O O . ASP A 1 103 ? 16.102 -0.138 -11.294 1.00 95.38 103 ASP A O 1
ATOM 767 N N . GLU A 1 104 ? 13.957 0.525 -11.370 1.00 95.56 104 GLU A N 1
ATOM 768 C CA . GLU A 1 104 ? 13.501 -0.505 -12.289 1.00 95.56 104 GLU A CA 1
ATOM 769 C C . GLU A 1 104 ? 12.485 0.093 -13.259 1.00 95.56 104 GLU A C 1
ATOM 771 O O . GLU A 1 104 ? 11.671 0.940 -12.877 1.00 95.56 104 GLU A O 1
ATOM 776 N N . ARG A 1 105 ? 12.476 -0.416 -14.489 1.00 95.50 105 ARG A N 1
ATOM 777 C CA . ARG A 1 105 ? 11.524 -0.044 -15.537 1.00 95.50 105 ARG A CA 1
ATOM 778 C C . ARG A 1 105 ? 10.455 -1.124 -15.695 1.00 95.50 105 ARG A C 1
ATOM 780 O O . ARG A 1 105 ? 10.774 -2.310 -15.605 1.00 95.50 105 ARG A O 1
ATOM 787 N N . PRO A 1 106 ? 9.176 -0.780 -15.931 1.00 95.31 106 PRO A N 1
ATOM 788 C CA . PRO A 1 106 ? 8.156 -1.792 -16.162 1.00 95.31 106 PRO A CA 1
ATOM 789 C C . PRO A 1 106 ? 8.383 -2.448 -17.529 1.00 95.31 106 PRO A C 1
ATOM 791 O O . PRO A 1 106 ? 8.698 -1.766 -18.505 1.00 95.31 106 PRO A O 1
ATOM 794 N N . ARG A 1 107 ? 8.193 -3.768 -17.608 1.00 93.56 107 ARG A N 1
ATOM 795 C CA . ARG A 1 107 ? 8.414 -4.552 -18.832 1.00 93.56 107 ARG A CA 1
ATOM 796 C C . ARG A 1 107 ? 7.153 -5.203 -19.379 1.00 93.56 107 ARG A C 1
ATOM 798 O O . ARG A 1 107 ? 6.167 -5.433 -18.675 1.00 93.56 107 ARG A O 1
ATOM 805 N N . GLY A 1 108 ? 7.237 -5.593 -20.647 1.00 92.06 108 GLY A N 1
ATOM 806 C CA . GLY A 1 108 ? 6.138 -6.199 -21.389 1.00 92.06 108 GLY A CA 1
ATOM 807 C C . GLY A 1 108 ? 5.067 -5.182 -21.785 1.00 92.06 108 GLY A C 1
ATOM 808 O O . GLY A 1 108 ? 5.310 -3.980 -21.813 1.00 92.06 108 GLY A O 1
ATOM 809 N N . HIS A 1 109 ? 3.874 -5.686 -22.090 1.00 91.25 109 HIS A N 1
ATOM 810 C CA . HIS A 1 109 ? 2.743 -4.906 -22.596 1.00 91.25 109 HIS A CA 1
ATOM 811 C C . HIS A 1 109 ? 1.465 -5.187 -21.789 1.00 91.25 109 HIS A C 1
ATOM 813 O O . HIS A 1 109 ? 1.407 -6.111 -20.965 1.00 91.25 109 HIS A O 1
ATOM 819 N N . GLY A 1 110 ? 0.425 -4.379 -22.018 1.00 92.50 110 GLY A N 1
ATOM 820 C CA . GLY A 1 110 ? -0.895 -4.550 -21.406 1.00 92.50 110 GLY A CA 1
ATOM 821 C C . GLY A 1 110 ? -0.853 -4.670 -19.876 1.00 92.50 110 GLY A C 1
ATOM 822 O O . GLY A 1 110 ? -0.251 -3.847 -19.189 1.00 92.50 110 GLY A O 1
ATOM 823 N N . MET A 1 111 ? -1.487 -5.715 -19.331 1.00 95.00 111 MET A N 1
ATOM 824 C CA . MET A 1 111 ? -1.608 -5.910 -17.879 1.00 95.00 111 MET A CA 1
ATOM 825 C C . MET A 1 111 ? -0.257 -6.040 -17.171 1.00 95.00 111 MET A C 1
ATOM 827 O O . MET A 1 111 ? -0.085 -5.511 -16.077 1.00 95.00 111 MET A O 1
ATOM 831 N N . ARG A 1 112 ? 0.715 -6.719 -17.791 1.00 94.94 112 ARG A N 1
ATOM 832 C CA . ARG A 1 112 ? 2.036 -6.927 -17.186 1.00 94.94 112 ARG A CA 1
ATOM 833 C C . ARG A 1 112 ? 2.748 -5.593 -16.965 1.00 94.94 112 ARG A C 1
ATOM 835 O O . ARG A 1 112 ? 3.264 -5.367 -15.873 1.00 94.94 112 ARG A O 1
ATOM 842 N N . ARG A 1 113 ? 2.693 -4.703 -17.963 1.00 94.50 113 ARG A N 1
ATOM 843 C CA . ARG A 1 113 ? 3.249 -3.348 -17.868 1.00 94.50 113 ARG A CA 1
ATOM 844 C C . ARG A 1 113 ? 2.508 -2.511 -16.828 1.00 94.50 113 ARG A C 1
ATOM 846 O O . ARG A 1 113 ? 3.161 -1.900 -15.996 1.00 94.50 113 ARG A O 1
ATOM 853 N N . ALA A 1 114 ? 1.172 -2.541 -16.810 1.00 95.56 114 ALA A N 1
ATOM 854 C CA . ALA A 1 114 ? 0.378 -1.795 -15.826 1.00 95.56 114 ALA A CA 1
ATOM 855 C C . ALA A 1 114 ? 0.668 -2.223 -14.374 1.00 95.56 114 ALA A C 1
ATOM 857 O O . ALA A 1 114 ? 0.799 -1.378 -13.491 1.00 95.56 114 ALA A O 1
ATOM 858 N N . VAL A 1 115 ? 0.801 -3.530 -14.121 1.00 96.69 115 VAL A N 1
ATOM 859 C CA . VAL A 1 115 ? 1.196 -4.047 -12.801 1.00 96.69 115 VAL A CA 1
ATOM 860 C C . VAL A 1 115 ? 2.625 -3.624 -12.464 1.00 96.69 115 VAL A C 1
ATOM 862 O O . VAL A 1 115 ? 2.871 -3.189 -11.344 1.00 96.69 115 VAL A O 1
ATOM 865 N N . GLY A 1 116 ? 3.549 -3.688 -13.428 1.00 96.31 116 GLY A N 1
ATOM 866 C CA . GLY A 1 116 ? 4.912 -3.181 -13.260 1.00 96.31 116 GLY A CA 1
ATOM 867 C C . GLY A 1 116 ? 4.939 -1.706 -12.856 1.00 96.31 116 GLY A C 1
ATOM 868 O O . GLY A 1 116 ? 5.569 -1.373 -11.859 1.00 96.31 116 GLY A O 1
ATOM 869 N N . GLU A 1 117 ? 4.196 -0.849 -13.567 1.00 96.06 117 GLU A N 1
ATOM 870 C CA . GLU A 1 117 ? 4.061 0.588 -13.278 1.00 96.06 117 GLU A CA 1
ATOM 871 C C . GLU A 1 117 ? 3.543 0.841 -11.856 1.00 96.06 117 GLU A C 1
ATOM 873 O O . GLU A 1 117 ? 4.071 1.695 -11.145 1.00 96.06 117 GLU A O 1
ATOM 878 N N . LEU A 1 118 ? 2.545 0.074 -11.410 1.00 96.75 118 LE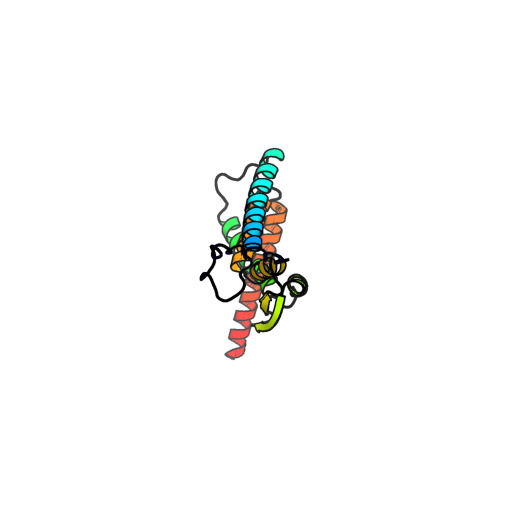U A N 1
ATOM 879 C CA . LEU A 1 118 ? 2.017 0.166 -10.050 1.00 96.75 118 LEU A CA 1
ATOM 880 C C . LEU A 1 118 ? 3.053 -0.263 -9.005 1.00 96.75 118 LEU A C 1
ATOM 882 O O . LEU A 1 118 ? 3.206 0.416 -7.991 1.00 96.75 118 LEU A O 1
ATOM 886 N N . LEU A 1 119 ? 3.751 -1.378 -9.241 1.00 97.00 119 LEU A N 1
ATOM 887 C CA . LEU A 1 119 ? 4.685 -1.959 -8.278 1.00 97.00 119 LEU A CA 1
ATOM 888 C C . LEU A 1 119 ? 5.936 -1.104 -8.068 1.00 97.00 119 LEU A C 1
ATOM 890 O O . LEU A 1 119 ? 6.447 -1.089 -6.956 1.00 97.00 119 LEU A O 1
ATOM 894 N N . ILE A 1 120 ? 6.412 -0.380 -9.083 1.00 96.19 120 ILE A N 1
ATOM 895 C CA . ILE A 1 120 ? 7.579 0.520 -8.963 1.00 96.19 120 ILE A CA 1
ATOM 896 C C . ILE A 1 120 ? 7.206 1.949 -8.552 1.00 96.19 120 ILE A C 1
ATOM 898 O O . ILE A 1 120 ? 8.087 2.755 -8.252 1.00 96.19 120 ILE A O 1
ATOM 902 N N . CYS A 1 121 ? 5.912 2.283 -8.545 1.00 96.38 121 CYS A N 1
ATOM 903 C CA . CYS A 1 121 ? 5.396 3.593 -8.163 1.00 96.38 121 CYS A CA 1
ATOM 904 C C . CYS A 1 121 ? 5.032 3.598 -6.665 1.00 96.38 121 CYS A C 1
ATOM 906 O O . CYS A 1 121 ? 3.929 3.178 -6.299 1.00 96.38 121 CYS A O 1
ATOM 908 N N . PRO A 1 122 ? 5.892 4.118 -5.763 1.00 96.00 122 PRO A N 1
ATOM 909 C CA . PRO A 1 122 ? 5.615 4.101 -4.326 1.00 96.00 122 PRO A CA 1
ATOM 910 C C . PRO A 1 122 ? 4.357 4.897 -3.955 1.00 96.00 122 PRO A C 1
ATOM 912 O O . PRO A 1 122 ? 3.687 4.543 -2.993 1.00 96.00 122 PRO A O 1
ATOM 915 N N . TYR A 1 123 ? 3.998 5.932 -4.719 1.00 96.69 123 TYR A N 1
ATOM 916 C CA . TYR A 1 123 ? 2.766 6.704 -4.515 1.00 96.69 123 TYR A CA 1
ATOM 917 C C . TYR A 1 123 ? 1.506 5.931 -4.916 1.00 96.69 123 TYR A C 1
ATOM 919 O O . TYR A 1 123 ? 0.464 6.034 -4.279 1.00 96.69 123 TYR A O 1
ATOM 927 N N . CYS A 1 124 ? 1.593 5.142 -5.982 1.00 96.56 124 CYS A N 1
ATOM 928 C CA . CYS A 1 124 ? 0.486 4.320 -6.439 1.00 96.56 124 CYS A CA 1
ATOM 929 C C . CYS A 1 124 ? 0.274 3.171 -5.451 1.00 96.56 124 CYS A C 1
ATOM 931 O O . CYS A 1 124 ? -0.846 2.898 -5.026 1.00 96.56 124 CYS A O 1
ATOM 933 N N . LEU A 1 125 ? 1.367 2.533 -5.028 1.00 97.31 125 LEU A N 1
ATOM 934 C CA . LEU A 1 125 ? 1.339 1.436 -4.073 1.00 97.31 125 LEU A CA 1
ATOM 935 C C . LEU A 1 125 ? 0.930 1.889 -2.663 1.00 97.31 125 LEU A C 1
ATOM 937 O O . LEU A 1 125 ? 0.239 1.148 -1.964 1.00 97.31 125 LEU A O 1
ATOM 941 N N . SER A 1 126 ? 1.295 3.109 -2.247 1.00 97.44 126 SER A N 1
ATOM 942 C CA . SER A 1 126 ? 0.874 3.659 -0.954 1.00 97.44 126 SER A CA 1
ATOM 943 C C . SER A 1 126 ? -0.645 3.768 -0.843 1.00 97.44 126 SER A C 1
ATOM 945 O O . SER A 1 126 ? -1.180 3.501 0.228 1.00 97.44 126 SER A O 1
ATOM 947 N N . GLN A 1 127 ? -1.352 4.051 -1.940 1.00 97.62 127 GLN A N 1
ATOM 948 C CA . GLN A 1 127 ? -2.815 4.083 -1.958 1.00 97.62 127 GLN A CA 1
ATOM 949 C C . GLN A 1 127 ? -3.429 2.710 -1.630 1.00 97.62 127 GLN A C 1
ATOM 951 O O . GLN A 1 127 ? -4.370 2.620 -0.840 1.00 97.62 127 GLN A O 1
ATOM 956 N N . TRP A 1 128 ? -2.874 1.629 -2.186 1.00 98.25 128 TRP A N 1
ATOM 957 C CA . TRP A 1 128 ? -3.305 0.258 -1.885 1.00 98.25 128 TRP A CA 1
ATOM 958 C C . TRP A 1 128 ? -3.009 -0.132 -0.440 1.00 98.25 128 TRP A C 1
ATOM 960 O O . TRP A 1 128 ? -3.854 -0.715 0.238 1.00 98.25 128 TRP A O 1
ATOM 970 N N . ILE A 1 129 ? -1.820 0.220 0.045 1.00 98.44 129 ILE A N 1
ATOM 971 C CA . ILE A 1 129 ? -1.397 -0.075 1.415 1.00 98.44 129 ILE A CA 1
ATOM 972 C C . ILE A 1 129 ? -2.248 0.695 2.428 1.00 98.44 129 ILE A C 1
ATOM 974 O O . ILE A 1 129 ? -2.719 0.099 3.395 1.00 98.44 129 ILE A O 1
ATOM 978 N N . ALA A 1 130 ? -2.498 1.985 2.194 1.00 98.06 130 ALA A N 1
ATOM 979 C CA . ALA A 1 130 ? -3.352 2.807 3.044 1.00 98.06 130 ALA A CA 1
ATOM 980 C C . ALA A 1 130 ? -4.768 2.227 3.120 1.00 98.06 130 ALA A C 1
ATOM 982 O O . ALA A 1 130 ? -5.280 2.020 4.216 1.00 98.06 130 ALA A O 1
ATOM 983 N N . ALA A 1 131 ? -5.366 1.880 1.974 1.00 97.56 131 ALA A N 1
ATOM 984 C CA . ALA A 1 131 ? -6.672 1.226 1.930 1.00 97.56 131 ALA A CA 1
ATOM 985 C C . ALA A 1 131 ? -6.681 -0.102 2.708 1.00 97.56 131 ALA A C 1
ATOM 987 O O . ALA A 1 131 ? -7.611 -0.365 3.472 1.00 97.56 131 ALA A O 1
ATOM 988 N N . GLY A 1 132 ? -5.625 -0.910 2.568 1.00 97.94 132 GLY A N 1
ATOM 989 C CA . GLY A 1 132 ? -5.442 -2.151 3.320 1.00 97.94 132 GLY A CA 1
ATOM 990 C C . GLY A 1 132 ? -5.358 -1.926 4.832 1.00 97.94 132 GLY A C 1
ATOM 991 O O . GLY A 1 132 ? -6.037 -2.617 5.591 1.00 97.94 132 GLY A O 1
ATOM 992 N N . PHE A 1 133 ? -4.592 -0.930 5.286 1.00 98.06 133 PHE A N 1
ATOM 993 C CA . PHE A 1 133 ? -4.544 -0.545 6.698 1.00 98.06 133 PHE A CA 1
ATOM 994 C C . PHE A 1 133 ? -5.896 -0.028 7.192 1.00 98.06 133 PHE A C 1
ATOM 996 O O . PHE A 1 133 ? -6.335 -0.430 8.266 1.00 98.06 133 PHE A O 1
ATOM 1003 N N . THR A 1 134 ? -6.596 0.807 6.421 1.00 96.19 134 THR A N 1
ATOM 1004 C CA . THR A 1 134 ? -7.930 1.305 6.781 1.00 96.19 134 THR A CA 1
ATOM 1005 C C . THR A 1 134 ? -8.927 0.158 6.943 1.00 96.19 134 THR A C 1
ATOM 1007 O O . THR A 1 134 ? -9.590 0.067 7.975 1.00 96.19 134 THR A O 1
ATOM 1010 N N . ALA A 1 135 ? -8.995 -0.758 5.975 1.00 96.56 135 ALA A N 1
ATOM 1011 C CA . ALA A 1 135 ? -9.842 -1.944 6.069 1.00 96.56 135 ALA A CA 1
ATOM 1012 C C . ALA A 1 135 ? -9.435 -2.836 7.255 1.00 96.56 135 ALA A C 1
ATOM 1014 O O . ALA A 1 135 ? -10.284 -3.303 8.015 1.00 96.56 135 ALA A O 1
ATOM 1015 N N . GLY A 1 136 ? -8.130 -3.027 7.461 1.00 96.62 136 GLY A N 1
ATOM 1016 C CA . GLY A 1 136 ? -7.582 -3.793 8.574 1.00 96.62 136 GLY A CA 1
ATOM 1017 C C . GLY A 1 136 ? -7.935 -3.206 9.942 1.00 96.62 136 GLY A C 1
ATOM 1018 O O . GLY A 1 136 ? -8.304 -3.950 10.846 1.00 96.62 136 GLY A O 1
ATOM 1019 N N . LEU A 1 137 ? -7.914 -1.881 10.099 1.00 96.06 137 LEU A N 1
ATOM 1020 C CA . LEU A 1 137 ? -8.294 -1.229 11.354 1.00 96.06 137 LEU A CA 1
ATOM 1021 C C . LEU A 1 137 ? -9.767 -1.471 11.715 1.00 96.06 137 LEU A C 1
ATOM 1023 O O . LEU A 1 137 ? -10.096 -1.519 12.897 1.00 96.06 137 LEU A O 1
ATOM 1027 N N . VAL A 1 138 ? -10.638 -1.682 10.725 1.00 95.50 138 VAL A N 1
ATOM 1028 C CA . VAL A 1 138 ? -12.052 -2.026 10.947 1.00 95.50 138 VAL A CA 1
ATOM 1029 C C . VAL A 1 138 ? -12.220 -3.525 11.234 1.00 95.50 138 VAL A C 1
ATOM 1031 O O . VAL A 1 138 ? -12.873 -3.928 12.201 1.00 95.50 138 VAL A O 1
ATOM 1034 N N . LEU A 1 139 ? -11.603 -4.379 10.415 1.00 95.75 139 LEU A N 1
ATOM 1035 C CA . LEU A 1 139 ? -11.824 -5.828 10.451 1.00 95.75 139 LEU A CA 1
ATOM 1036 C C . LEU A 1 139 ? -10.979 -6.537 11.529 1.00 95.75 139 LEU A C 1
ATOM 1038 O O . LEU A 1 139 ? -11.469 -7.432 12.222 1.00 95.75 139 LEU A O 1
ATOM 1042 N N . ALA A 1 140 ? -9.730 -6.117 11.729 1.00 95.50 140 ALA A N 1
ATOM 1043 C CA . ALA A 1 140 ? -8.743 -6.749 12.609 1.00 95.50 140 ALA A CA 1
ATOM 1044 C C . ALA A 1 140 ? -7.816 -5.727 13.324 1.00 95.50 140 ALA A C 1
ATOM 1046 O O . ALA A 1 140 ? -6.588 -5.829 13.235 1.00 95.50 140 ALA A O 1
ATOM 1047 N N . PRO A 1 141 ? -8.363 -4.784 14.120 1.00 94.94 141 PRO A N 1
ATOM 1048 C CA . PRO A 1 141 ? -7.635 -3.618 14.638 1.00 94.94 141 PRO A CA 1
ATOM 1049 C C . PRO A 1 141 ? -6.338 -3.941 15.384 1.00 94.94 141 PRO A C 1
ATOM 1051 O O . PRO A 1 141 ? -5.343 -3.240 15.224 1.00 94.94 141 PRO A O 1
ATOM 1054 N N . ARG A 1 142 ? -6.319 -4.997 16.209 1.00 95.62 142 ARG A N 1
ATOM 1055 C CA . ARG A 1 142 ? -5.134 -5.359 17.008 1.00 95.62 142 ARG A CA 1
ATOM 1056 C C . ARG A 1 142 ? -3.960 -5.792 16.130 1.00 95.62 142 ARG A C 1
ATOM 1058 O O . ARG A 1 142 ? -2.846 -5.323 16.335 1.00 95.62 142 ARG A O 1
ATOM 1065 N N . ALA A 1 143 ? -4.224 -6.654 15.150 1.00 97.25 143 ALA A N 1
ATOM 1066 C CA . ALA A 1 143 ? -3.202 -7.128 14.223 1.00 97.25 143 ALA A CA 1
ATOM 1067 C C . ALA A 1 143 ? -2.710 -5.980 13.335 1.00 97.25 143 ALA A C 1
ATOM 1069 O O . ALA A 1 143 ? -1.509 -5.783 13.178 1.00 97.25 143 ALA A O 1
ATOM 1070 N N . THR A 1 144 ? -3.634 -5.167 12.822 1.00 97.25 144 THR A N 1
ATOM 1071 C CA . THR A 1 144 ? -3.296 -4.034 11.960 1.00 97.25 144 THR A CA 1
ATOM 1072 C C . THR A 1 144 ? -2.462 -2.980 12.683 1.00 97.25 144 THR A C 1
ATOM 1074 O O . THR A 1 144 ? -1.464 -2.526 12.130 1.00 97.25 144 THR A O 1
ATOM 1077 N N . ARG A 1 145 ? -2.795 -2.645 13.936 1.00 97.31 145 ARG A N 1
ATOM 1078 C CA . ARG A 1 145 ? -1.978 -1.742 14.762 1.00 97.31 145 ARG A CA 1
ATOM 1079 C C . ARG A 1 145 ? -0.590 -2.305 15.037 1.00 97.31 145 ARG A C 1
ATOM 1081 O O . ARG A 1 145 ? 0.372 -1.554 14.979 1.00 97.31 145 ARG A O 1
ATOM 1088 N N . LEU A 1 146 ? -0.468 -3.610 15.291 1.00 98.12 146 LEU A N 1
ATOM 1089 C CA . LEU A 1 146 ? 0.835 -4.244 15.504 1.00 98.12 146 LEU A CA 1
ATOM 1090 C C . LEU A 1 146 ? 1.730 -4.129 14.261 1.00 98.12 146 LEU A C 1
ATOM 1092 O O . LEU A 1 146 ? 2.899 -3.771 14.377 1.00 98.12 146 LEU A O 1
ATOM 1096 N N . VAL A 1 147 ? 1.170 -4.380 13.076 1.00 98.19 147 VAL A N 1
ATOM 1097 C CA . VAL A 1 147 ? 1.893 -4.247 11.802 1.00 98.19 147 VAL A CA 1
ATOM 1098 C C . VAL A 1 147 ? 2.237 -2.783 11.503 1.00 98.19 147 VAL A C 1
ATOM 1100 O O . VAL A 1 147 ? 3.355 -2.477 11.101 1.00 98.19 147 VAL A O 1
ATOM 1103 N N . ALA A 1 148 ? 1.311 -1.848 11.719 1.00 98.19 148 ALA A N 1
ATOM 1104 C CA . ALA A 1 148 ? 1.593 -0.428 11.521 1.00 98.19 148 ALA A CA 1
ATOM 1105 C C . ALA A 1 148 ? 2.680 0.071 12.492 1.00 98.19 148 ALA A C 1
ATOM 1107 O O . ALA A 1 148 ? 3.589 0.804 12.096 1.00 98.19 148 ALA A O 1
ATOM 1108 N N . ALA A 1 149 ? 2.643 -0.376 13.749 1.00 98.00 149 ALA A N 1
ATOM 1109 C CA . ALA A 1 149 ? 3.648 -0.047 14.750 1.00 98.00 149 ALA A CA 1
ATOM 1110 C C . ALA A 1 149 ? 5.031 -0.591 14.368 1.00 98.00 149 ALA A C 1
ATOM 1112 O O . ALA A 1 149 ? 6.012 0.139 14.496 1.00 98.00 149 ALA A O 1
ATOM 1113 N N . SER A 1 150 ? 5.128 -1.823 13.852 1.00 98.31 150 SER A N 1
ATOM 1114 C CA . SER A 1 150 ? 6.420 -2.408 13.466 1.00 98.31 150 SER A CA 1
ATOM 1115 C C . SER A 1 150 ? 7.092 -1.634 12.328 1.00 98.31 150 SER A C 1
ATOM 1117 O O . SER A 1 150 ? 8.267 -1.283 12.440 1.00 98.31 150 SER A O 1
ATOM 1119 N N . TYR A 1 151 ? 6.353 -1.274 11.275 1.00 98.25 151 TYR A N 1
ATOM 1120 C CA . TYR A 1 151 ? 6.898 -0.471 10.172 1.00 98.25 151 TYR A CA 1
ATOM 1121 C C . TYR A 1 151 ? 7.188 0.982 10.569 1.00 98.25 151 TYR A C 1
ATOM 1123 O O . TYR A 1 151 ? 8.148 1.584 10.079 1.00 98.25 151 TYR A O 1
ATOM 1131 N N . THR A 1 152 ? 6.404 1.543 11.493 1.00 98.19 152 THR A N 1
ATOM 1132 C CA . THR A 1 152 ? 6.691 2.860 12.080 1.00 98.19 152 THR A CA 1
ATOM 1133 C C . THR A 1 152 ? 8.000 2.826 12.867 1.00 98.19 152 THR A C 1
ATOM 1135 O O . THR A 1 152 ? 8.874 3.658 12.637 1.00 98.19 152 THR A O 1
ATOM 1138 N N . ALA A 1 153 ? 8.185 1.828 13.737 1.00 98.19 153 ALA A N 1
ATOM 1139 C CA . ALA A 1 153 ? 9.420 1.641 14.495 1.00 98.19 153 ALA A CA 1
ATOM 1140 C C . ALA A 1 153 ? 10.630 1.426 13.573 1.00 98.19 153 ALA A C 1
ATOM 1142 O O . ALA A 1 153 ? 11.686 2.013 13.799 1.00 98.19 153 ALA A O 1
ATOM 1143 N N . GLN A 1 154 ? 10.463 0.661 12.489 1.00 97.06 154 GLN A N 1
ATOM 1144 C CA . GLN A 1 154 ? 11.509 0.486 11.481 1.00 97.06 154 GLN A CA 1
ATOM 1145 C C . GLN A 1 154 ? 11.904 1.818 10.830 1.00 97.06 154 GLN A C 1
ATOM 1147 O O . GLN A 1 154 ? 13.086 2.076 10.640 1.00 97.06 154 GLN A O 1
ATOM 1152 N N . THR A 1 155 ? 10.933 2.686 10.540 1.00 97.06 155 THR A N 1
ATOM 1153 C CA . THR A 1 155 ? 11.203 4.016 9.973 1.00 97.06 155 THR A CA 1
ATOM 1154 C C . THR A 1 155 ? 12.025 4.872 10.930 1.00 97.06 155 THR A C 1
ATOM 1156 O O . THR A 1 155 ? 12.987 5.508 10.512 1.00 97.06 155 THR A O 1
ATOM 1159 N N . VAL A 1 156 ? 11.692 4.856 12.225 1.00 97.31 156 VAL A N 1
ATOM 1160 C CA . VAL A 1 156 ? 12.497 5.528 13.257 1.00 97.31 156 VAL A CA 1
ATOM 1161 C C . VAL A 1 156 ? 13.925 4.973 13.272 1.00 97.31 156 VAL A C 1
ATOM 1163 O O . VAL A 1 156 ? 14.874 5.752 13.285 1.00 97.31 156 VAL A O 1
ATOM 1166 N N . GLY A 1 157 ? 14.088 3.648 13.200 1.00 97.12 157 GLY A N 1
ATOM 1167 C CA . GLY A 1 157 ? 15.399 3.001 13.101 1.00 97.12 157 GLY A CA 1
ATOM 1168 C C . GLY A 1 157 ? 16.211 3.455 11.884 1.00 97.12 157 GLY A C 1
ATOM 1169 O O . GLY A 1 157 ? 17.387 3.785 12.023 1.00 97.12 157 GLY A O 1
ATOM 1170 N N . ASP A 1 158 ? 15.584 3.555 10.710 1.00 94.12 158 ASP A N 1
ATOM 1171 C CA . ASP A 1 158 ? 16.242 4.045 9.494 1.00 94.12 158 ASP A CA 1
ATOM 1172 C C . ASP A 1 158 ? 16.749 5.487 9.666 1.00 94.12 158 ASP A C 1
ATOM 1174 O O . ASP A 1 158 ? 17.889 5.793 9.310 1.00 94.12 158 ASP A O 1
ATOM 1178 N N . PHE A 1 159 ? 15.940 6.372 10.262 1.00 94.75 159 PHE A N 1
ATOM 1179 C CA . PHE A 1 159 ? 16.355 7.748 10.551 1.00 94.75 159 PHE A CA 1
ATOM 1180 C C . PHE A 1 159 ? 17.516 7.809 11.547 1.00 94.75 159 PHE A C 1
ATOM 1182 O O . PHE A 1 159 ? 18.428 8.615 11.362 1.00 94.75 159 PHE A O 1
ATOM 1189 N N . LEU A 1 160 ? 17.522 6.947 12.568 1.00 96.25 160 LEU A N 1
ATOM 1190 C CA . LEU A 1 160 ? 18.636 6.852 13.512 1.00 96.25 160 LEU A CA 1
ATOM 1191 C C . LEU A 1 160 ? 19.923 6.387 12.822 1.00 96.25 160 LEU A C 1
ATOM 1193 O O . LEU A 1 160 ? 20.981 6.952 13.085 1.00 96.25 160 LEU A O 1
ATOM 1197 N N . HIS A 1 161 ? 19.844 5.424 11.900 1.00 93.94 161 HIS A N 1
ATOM 1198 C CA . HIS A 1 161 ? 21.002 5.013 11.103 1.00 93.94 161 HIS A CA 1
ATOM 1199 C C . HIS A 1 161 ? 21.548 6.153 10.237 1.00 93.94 161 HIS A C 1
ATOM 1201 O O . HIS A 1 161 ? 22.764 6.321 10.152 1.00 93.94 161 HIS A O 1
ATOM 1207 N N . VAL A 1 162 ? 20.674 6.951 9.617 1.00 92.31 162 VAL A N 1
ATOM 1208 C CA . VAL A 1 162 ? 21.087 8.131 8.839 1.00 92.31 162 VAL A CA 1
ATOM 1209 C C . VAL A 1 162 ? 21.736 9.184 9.739 1.00 92.31 162 VAL A C 1
ATOM 1211 O O . VAL A 1 162 ? 22.793 9.706 9.393 1.00 92.31 162 VAL A O 1
ATOM 1214 N N . ALA A 1 163 ? 21.146 9.468 10.902 1.00 93.19 163 ALA A N 1
ATOM 1215 C CA . ALA A 1 163 ? 21.692 10.426 11.859 1.00 93.19 163 ALA A CA 1
ATOM 1216 C C . ALA A 1 163 ? 23.065 9.991 12.390 1.00 93.19 163 ALA A C 1
ATOM 1218 O O . ALA A 1 163 ? 23.978 10.808 12.451 1.00 93.19 163 ALA A O 1
ATOM 1219 N N . PHE A 1 164 ? 23.229 8.706 12.719 1.00 93.12 164 PHE A N 1
ATOM 1220 C CA . PHE A 1 164 ? 24.499 8.157 13.192 1.00 93.12 164 PHE A CA 1
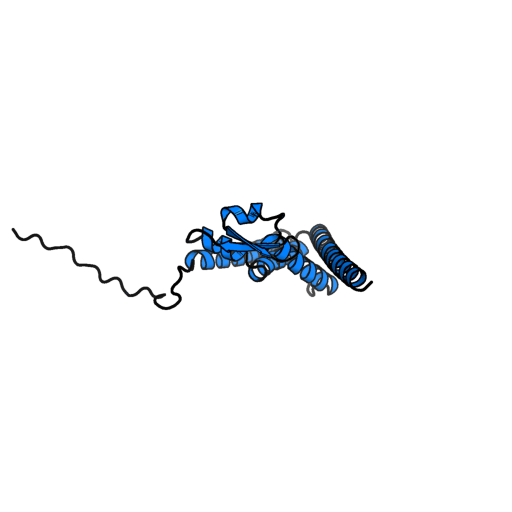ATOM 1221 C C . PHE A 1 164 ? 25.603 8.300 12.137 1.00 93.12 164 PHE A C 1
ATOM 1223 O O . PHE A 1 164 ? 26.655 8.856 12.434 1.00 93.12 164 PHE A O 1
ATOM 1230 N N . ARG A 1 165 ? 25.327 7.922 10.880 1.00 92.44 165 ARG A N 1
ATOM 1231 C CA . ARG A 1 165 ? 26.271 8.118 9.762 1.00 92.44 165 ARG A CA 1
ATOM 1232 C C . ARG A 1 165 ? 26.662 9.585 9.580 1.00 92.44 165 ARG A C 1
ATOM 1234 O O . ARG A 1 165 ? 27.832 9.891 9.414 1.00 92.44 165 ARG A O 1
ATOM 1241 N N . ALA A 1 166 ? 25.694 10.497 9.666 1.00 92.31 166 ALA A N 1
ATOM 1242 C CA . ALA A 1 166 ? 25.956 11.928 9.534 1.00 92.31 166 ALA A CA 1
ATOM 1243 C C . ALA A 1 166 ? 26.797 12.513 10.685 1.00 92.31 166 ALA A C 1
ATOM 1245 O O . ALA A 1 166 ? 27.407 13.568 10.500 1.00 92.31 166 ALA A O 1
ATOM 1246 N N . CYS A 1 167 ? 26.796 11.885 11.865 1.00 92.44 167 CYS A N 1
ATOM 1247 C CA . CYS A 1 167 ? 27.691 12.231 12.968 1.00 92.44 167 CYS A CA 1
ATOM 1248 C C . CYS A 1 167 ? 29.100 11.676 12.739 1.00 92.44 167 CYS A C 1
ATOM 1250 O O . CYS A 1 167 ? 30.059 12.420 12.928 1.00 92.44 167 CYS A O 1
ATOM 1252 N N . ASP A 1 168 ? 29.217 10.419 12.299 1.00 90.62 168 ASP A N 1
ATOM 1253 C CA . ASP A 1 168 ? 30.506 9.777 12.008 1.00 90.62 168 ASP A CA 1
ATOM 1254 C C . ASP A 1 168 ? 31.268 10.504 10.890 1.00 90.62 168 ASP A C 1
ATOM 1256 O O . ASP A 1 168 ? 32.456 10.765 11.037 1.00 90.62 168 ASP A O 1
ATOM 1260 N N . ASP A 1 169 ? 30.587 10.924 9.817 1.00 88.69 169 ASP A N 1
ATOM 1261 C CA . ASP A 1 169 ? 31.208 11.655 8.697 1.00 88.69 169 ASP A CA 1
ATOM 1262 C C . ASP A 1 169 ? 31.760 13.044 9.095 1.00 88.69 169 ASP A C 1
ATOM 1264 O O . ASP A 1 169 ? 32.471 13.682 8.315 1.00 88.69 169 ASP A O 1
ATOM 1268 N N . ARG A 1 170 ? 31.391 13.561 10.277 1.00 82.19 170 ARG A N 1
ATOM 1269 C CA . ARG A 1 170 ? 31.810 14.880 10.787 1.00 82.19 170 ARG A CA 1
ATOM 1270 C C . ARG A 1 170 ? 32.944 14.814 11.815 1.00 82.19 170 ARG A C 1
ATOM 1272 O O . ARG A 1 170 ? 33.433 15.884 12.185 1.00 82.19 170 ARG A O 1
ATOM 1279 N N . ALA A 1 171 ? 33.291 13.627 12.314 1.00 69.00 171 ALA A N 1
ATOM 1280 C CA . ALA A 1 171 ? 34.339 13.405 13.314 1.00 69.00 171 ALA A CA 1
ATOM 1281 C C . ALA A 1 171 ? 35.710 13.194 12.655 1.00 69.00 171 ALA A C 1
ATOM 1283 O O . ALA A 1 171 ? 36.707 13.655 13.256 1.00 69.00 171 ALA A O 1
#

Secondary structure (DSSP, 8-state):
--PPPPP----PPPTTTTS-SS---HHHHHHHHHHHHHHHHHHHHHHHHTT-PPPSS--HHHHHHHHHHHHHHHHHHHHBGGGHHHHTTTEEEEEEETTTEEEEEE-SSHHHHHHHHHHH-HHHHHHHHHHHHHHHHHH-HHHHHHHHHHHHHHHHHHHHHHHHHHHHTT-

pLDDT: mean 90.44, std 12.06, range [41.81, 98.56]

Radius of gyration: 22.59 Å; chains: 1; bounding box: 56×27×81 Å

Foldseek 3Di:
DDDDDDDDPPPDPDPCPPVDPDADLVVLQVVVVVVLVVVLVVLVVVLVVVVFDDDPDDDVVLVVLLVQLLLQVLCCQQWAPVNVVVLVQFWAWDAHDPDRTTDTQGDDHHNSSSVNVCRNDSVNSSSVSSSVLSSCCRPPVVVSSVSSNVSNVVSVVVVVVVVVVVVVVVD